Protein AF-A0A0D9NKW2-F1 (afdb_monomer)

Solvent-accessible surface area (backbone atoms only — not comparable to full-atom values): 3533 Å² total; per-residue (Å²): 140,90,85,77,84,89,50,97,84,59,52,73,45,75,63,78,86,62,102,50,91,39,55,46,42,35,36,47,74,86,43,78,47,76,50,74,57,79,53,88,98,48,63,68,69,60,57,71,73,80,109

Nearest PDB structures (foldseek):
  4dvz-assembly1_A  TM=5.826E-01  e=3.873E+00  Helicobacter pylori 26695
  1zx4-assembly1_A  TM=3.821E-01  e=4.122E+00  Punavirus P1
  1zx4-assembly1_B  TM=3.364E-01  e=3.212E+00  Punavirus P1
  9asp-assembly1_B  TM=3.235E-01  e=6.789E+00  Homo sapiens

Sequence (51 aa):
MTYIRKDSRILADQKRPTLTRDILWLTVNGVTIVNFYRQPHYDVSLDALLR

Secondary structure (DSSP, 8-state):
-------TT--EEEE---SSTTEEEEE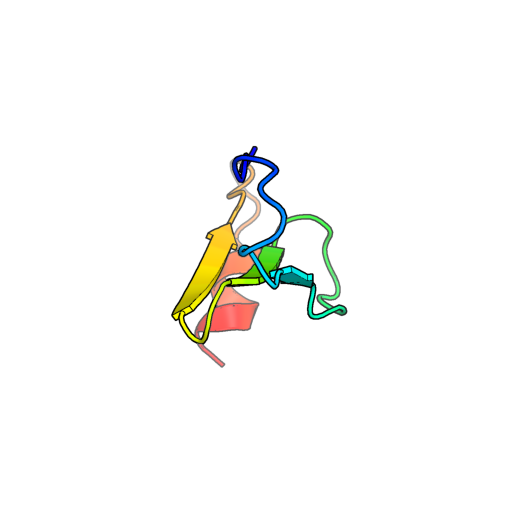ETTEEEEEE--BTTB-HHHHTT--

Organism: NCBI:txid1291518

Structure (mmCIF, N/CA/C/O backbone):
data_AF-A0A0D9NKW2-F1
#
_entry.id   AF-A0A0D9NKW2-F1
#
loop_
_atom_site.group_PDB
_atom_site.id
_atom_site.type_symbol
_atom_site.label_atom_id
_atom_site.label_alt_id
_atom_site.label_comp_id
_atom_site.label_asym_id
_atom_site.label_entity_id
_atom_site.label_seq_id
_atom_site.pdbx_PDB_ins_code
_atom_site.Cartn_x
_atom_site.Cartn_y
_atom_site.Cartn_z
_atom_site.occupancy
_atom_site.B_iso_or_equiv
_atom_site.auth_seq_id
_atom_site.auth_comp_id
_atom_site.auth_asym_id
_atom_site.auth_atom_id
_atom_site.pdbx_PDB_model_num
ATOM 1 N N . MET A 1 1 ? 0.597 10.017 -6.484 1.00 71.00 1 MET A N 1
ATOM 2 C CA . MET A 1 1 ? 0.511 10.761 -5.207 1.00 71.00 1 MET A CA 1
ATOM 3 C C . MET A 1 1 ? -0.678 10.216 -4.423 1.00 71.00 1 MET A C 1
ATOM 5 O O . MET A 1 1 ? -1.753 10.155 -5.005 1.00 71.00 1 MET A O 1
ATOM 9 N N 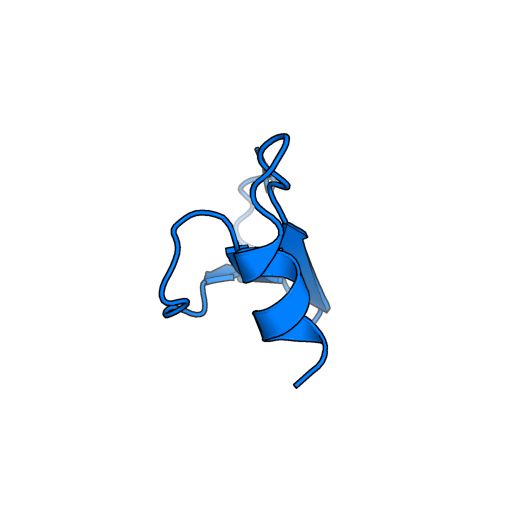. THR A 1 2 ? -0.501 9.776 -3.172 1.00 77.38 2 THR A N 1
ATOM 10 C CA . THR A 1 2 ? -1.604 9.264 -2.326 1.00 77.38 2 THR A CA 1
ATOM 11 C C . THR A 1 2 ? -1.917 10.275 -1.236 1.00 77.38 2 THR A C 1
ATOM 13 O O . THR A 1 2 ? -1.004 10.740 -0.560 1.00 77.38 2 THR A O 1
ATOM 16 N N . TYR A 1 3 ? -3.197 10.579 -1.038 1.00 79.81 3 TYR A N 1
ATOM 17 C CA . TYR A 1 3 ? -3.662 11.438 0.045 1.00 79.81 3 TYR A CA 1
ATOM 18 C C . TYR A 1 3 ? -4.558 10.631 0.974 1.00 79.81 3 TYR A C 1
ATOM 20 O O . TYR A 1 3 ? -5.455 9.924 0.518 1.00 79.81 3 TYR A O 1
ATOM 28 N N . ILE A 1 4 ? -4.325 10.753 2.276 1.00 79.50 4 ILE A N 1
ATOM 29 C CA . ILE A 1 4 ? -5.198 10.201 3.311 1.00 79.50 4 ILE A CA 1
ATOM 30 C C . ILE A 1 4 ? -5.778 11.385 4.075 1.00 79.50 4 ILE A C 1
ATOM 32 O O . ILE A 1 4 ? -5.046 12.300 4.461 1.00 79.50 4 ILE A O 1
ATOM 36 N N . ARG A 1 5 ? -7.100 11.390 4.279 1.00 86.69 5 ARG A N 1
ATOM 37 C CA . ARG A 1 5 ? -7.766 12.414 5.090 1.00 86.69 5 ARG A CA 1
ATOM 38 C C . ARG A 1 5 ? -7.193 12.376 6.505 1.00 86.69 5 ARG A C 1
ATOM 40 O O . ARG A 1 5 ? -7.104 11.311 7.102 1.00 86.69 5 ARG A O 1
ATOM 47 N N . LYS A 1 6 ? -6.839 13.536 7.056 1.00 83.44 6 LYS A N 1
ATOM 48 C CA . LYS A 1 6 ? -6.437 13.634 8.460 1.00 83.44 6 LYS A CA 1
ATOM 49 C C . LYS A 1 6 ? -7.686 13.637 9.342 1.00 83.44 6 LYS A C 1
ATOM 51 O O . LYS A 1 6 ? -8.536 14.512 9.204 1.00 83.44 6 LYS A O 1
ATOM 56 N N . ASP A 1 7 ? -7.777 12.656 10.226 1.00 92.19 7 ASP A N 1
ATOM 57 C CA . ASP A 1 7 ? -8.823 12.506 11.238 1.00 92.19 7 ASP A CA 1
ATOM 58 C C . ASP A 1 7 ? -8.191 11.847 12.472 1.00 92.19 7 ASP A C 1
ATOM 60 O O . ASP A 1 7 ? -7.260 11.054 12.327 1.00 92.19 7 ASP A O 1
ATOM 64 N N . SER A 1 8 ? -8.659 12.165 13.681 1.00 89.44 8 SER A N 1
ATOM 65 C CA . SER A 1 8 ? -8.096 11.597 14.917 1.00 89.44 8 SER A CA 1
ATOM 66 C C . SER A 1 8 ? -8.328 10.090 15.056 1.00 89.44 8 SER A C 1
ATOM 68 O O . SER A 1 8 ? -7.637 9.437 15.832 1.00 89.44 8 SER A O 1
ATOM 70 N N . ARG A 1 9 ? -9.275 9.527 14.297 1.00 93.56 9 ARG A N 1
ATOM 71 C CA . ARG A 1 9 ? -9.583 8.091 14.250 1.00 93.56 9 ARG A CA 1
ATOM 72 C C . ARG A 1 9 ? -8.791 7.343 13.180 1.00 93.56 9 ARG A C 1
ATOM 74 O O . ARG A 1 9 ? -8.952 6.133 13.043 1.00 93.56 9 ARG A O 1
ATOM 81 N N . ILE A 1 10 ? -8.000 8.049 12.373 1.00 91.44 10 ILE A N 1
ATOM 82 C CA . ILE A 1 10 ? -7.192 7.443 11.319 1.00 91.44 10 ILE A CA 1
ATOM 83 C C . ILE A 1 10 ? -5.800 7.165 11.876 1.00 91.44 10 ILE A C 1
ATOM 85 O O . ILE A 1 10 ? -5.008 8.075 12.114 1.00 91.44 10 ILE A O 1
ATOM 89 N N . LEU A 1 11 ? -5.506 5.880 12.051 1.00 92.44 11 LEU A N 1
ATOM 90 C CA . LEU A 1 11 ? -4.178 5.370 12.348 1.00 92.44 11 LEU A CA 1
ATOM 91 C C . LEU A 1 11 ? -3.531 4.970 11.027 1.00 92.44 11 LEU A C 1
ATOM 93 O O . LEU A 1 11 ? -3.943 3.996 10.395 1.00 92.44 11 LEU A O 1
ATOM 97 N N . ALA A 1 12 ? -2.548 5.757 10.602 1.00 90.56 12 ALA A N 1
ATOM 98 C CA . ALA A 1 12 ? -1.770 5.500 9.403 1.00 90.56 12 ALA A CA 1
ATOM 99 C C . ALA A 1 12 ? -0.318 5.226 9.790 1.00 90.56 12 ALA A C 1
ATOM 101 O O . ALA A 1 12 ? 0.325 6.064 10.419 1.00 90.56 12 ALA A O 1
ATOM 102 N N . ASP A 1 13 ? 0.185 4.068 9.386 1.00 90.31 13 ASP A N 1
ATOM 103 C CA . ASP A 1 13 ? 1.593 3.712 9.491 1.00 90.31 13 ASP A CA 1
ATOM 104 C C . ASP A 1 13 ? 2.183 3.569 8.091 1.00 90.31 13 ASP A C 1
ATOM 106 O O 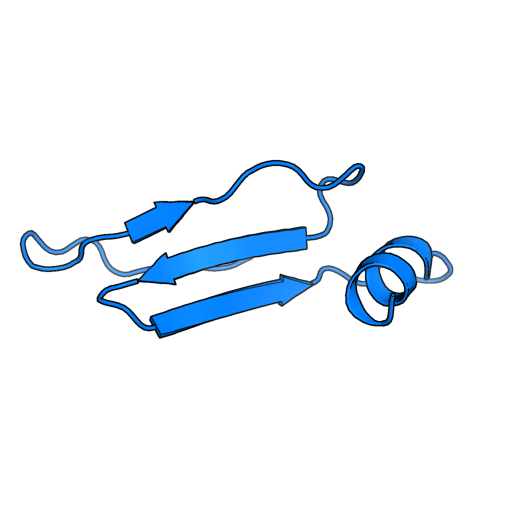. ASP A 1 13 ? 1.600 2.917 7.217 1.00 90.31 13 ASP A O 1
ATOM 110 N N . GLN A 1 14 ? 3.337 4.194 7.871 1.00 87.81 14 GLN A N 1
ATOM 111 C CA . GLN A 1 14 ? 4.096 4.002 6.647 1.00 87.81 14 GLN A CA 1
ATOM 112 C C . GLN A 1 14 ? 5.192 2.981 6.900 1.00 87.81 14 GLN A C 1
ATOM 114 O O . GLN A 1 14 ? 6.186 3.270 7.568 1.00 87.81 14 GLN A O 1
ATOM 119 N N . LYS A 1 15 ? 5.079 1.832 6.237 1.00 83.94 15 LYS A N 1
ATOM 120 C CA . LYS A 1 15 ? 6.189 0.892 6.169 1.00 83.94 15 LYS A CA 1
ATOM 121 C C . LYS A 1 15 ? 7.233 1.444 5.197 1.00 83.94 15 LYS A C 1
ATOM 123 O O . LYS A 1 15 ? 6.967 1.627 4.011 1.00 83.94 15 LYS A O 1
ATOM 128 N N . ARG A 1 16 ? 8.437 1.721 5.695 1.00 70.44 16 ARG A N 1
ATOM 129 C CA . ARG A 1 16 ? 9.668 1.805 4.885 1.00 70.44 16 ARG A CA 1
ATOM 130 C C . ARG A 1 16 ? 10.465 0.521 5.152 1.00 70.44 16 ARG A C 1
ATOM 132 O O . ARG A 1 16 ? 10.445 0.108 6.310 1.00 70.44 16 ARG A O 1
ATOM 139 N N . PRO A 1 17 ? 11.162 -0.107 4.178 1.00 59.66 17 PRO A N 1
ATOM 140 C CA . PRO A 1 17 ? 11.876 0.544 3.072 1.00 59.66 17 PRO A CA 1
ATOM 141 C C . PRO A 1 17 ? 11.828 -0.222 1.728 1.00 59.66 17 PRO A C 1
ATOM 143 O O . PRO A 1 17 ? 12.215 -1.384 1.644 1.00 59.66 17 PRO A O 1
ATOM 146 N N . THR A 1 18 ? 11.465 0.436 0.632 1.00 56.81 18 THR A N 1
ATOM 147 C CA . THR A 1 18 ? 11.772 -0.087 -0.709 1.00 56.81 18 THR A CA 1
ATOM 148 C C . THR A 1 18 ? 13.038 0.582 -1.225 1.00 56.81 18 THR A C 1
ATOM 150 O O . THR A 1 18 ? 13.267 1.764 -0.972 1.00 56.81 18 THR A O 1
ATOM 153 N N . LEU A 1 19 ? 13.873 -0.180 -1.940 1.00 63.84 19 LEU A N 1
ATOM 154 C CA . LEU A 1 19 ? 15.092 0.300 -2.612 1.00 63.84 19 LEU A CA 1
ATOM 155 C C . LEU A 1 19 ? 14.848 1.551 -3.479 1.00 63.84 19 LEU A C 1
ATOM 157 O O . LEU A 1 19 ? 15.778 2.308 -3.749 1.00 63.84 19 LEU A O 1
ATOM 161 N N . THR A 1 20 ? 13.600 1.780 -3.889 1.00 69.56 20 THR A N 1
ATOM 162 C CA . THR A 1 20 ? 13.174 2.890 -4.735 1.00 69.56 20 THR A CA 1
ATOM 163 C C . THR A 1 20 ? 12.102 3.733 -4.043 1.00 69.56 20 THR A C 1
ATOM 165 O O . THR A 1 20 ? 11.338 3.258 -3.198 1.00 69.56 20 THR A O 1
ATOM 168 N N . ARG A 1 21 ? 12.029 5.013 -4.429 1.00 75.56 21 ARG A N 1
ATOM 169 C CA . ARG A 1 21 ? 10.978 5.95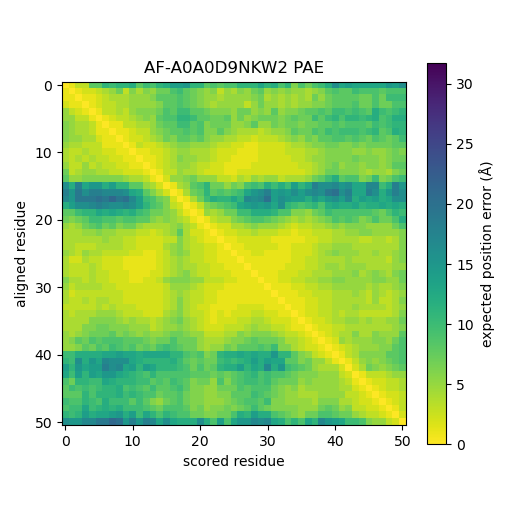4 -3.993 1.00 75.56 21 ARG A CA 1
ATOM 170 C C . ARG A 1 21 ? 9.630 5.712 -4.685 1.00 75.56 21 ARG A C 1
ATOM 172 O O . ARG A 1 21 ? 8.676 6.438 -4.421 1.00 75.56 21 ARG A O 1
ATOM 179 N N . ASP A 1 22 ? 9.566 4.712 -5.554 1.00 80.88 22 ASP A N 1
ATOM 180 C CA . ASP A 1 22 ? 8.425 4.441 -6.424 1.00 80.88 22 ASP A CA 1
ATOM 181 C C . ASP A 1 22 ? 7.319 3.646 -5.736 1.00 80.88 22 ASP A C 1
ATOM 183 O O . ASP A 1 22 ? 6.221 3.529 -6.273 1.00 80.88 22 ASP A O 1
ATOM 187 N N . ILE A 1 23 ? 7.595 3.097 -4.554 1.00 83.25 23 ILE A N 1
ATOM 188 C CA . ILE A 1 23 ? 6.655 2.267 -3.813 1.00 83.25 23 ILE A CA 1
ATOM 189 C C . ILE A 1 23 ? 6.328 2.961 -2.498 1.00 83.25 23 ILE A C 1
ATOM 191 O O . ILE A 1 23 ? 7.205 3.321 -1.712 1.00 83.25 23 ILE A O 1
ATOM 195 N N . LEU A 1 24 ? 5.036 3.134 -2.250 1.00 85.50 24 LEU A N 1
ATOM 196 C CA . LEU A 1 24 ? 4.509 3.646 -0.998 1.00 85.50 24 LEU A CA 1
ATOM 197 C C . LEU A 1 24 ? 3.608 2.588 -0.374 1.00 85.50 24 LEU A C 1
ATOM 199 O O . LEU A 1 24 ? 2.518 2.318 -0.876 1.00 85.50 24 LEU A O 1
ATOM 203 N N . TRP A 1 25 ? 4.061 2.023 0.742 1.00 88.81 25 TRP A N 1
ATOM 204 C CA . TR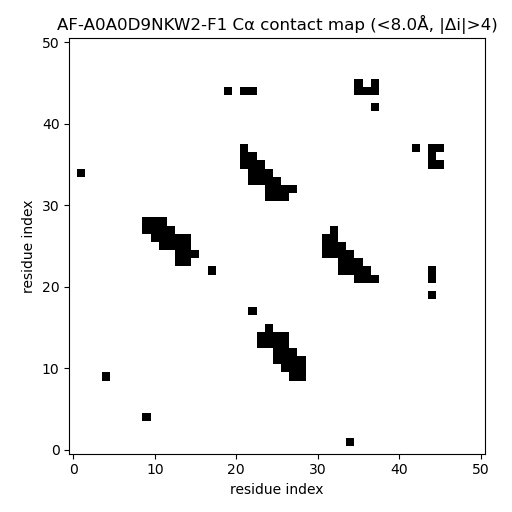P A 1 25 ? 3.324 1.028 1.508 1.00 88.81 25 TRP A CA 1
ATOM 205 C C . TRP A 1 25 ? 2.756 1.657 2.777 1.00 88.81 25 TRP A C 1
ATOM 207 O O . TRP A 1 25 ? 3.497 2.145 3.633 1.00 88.81 25 TRP A O 1
ATOM 217 N N . LEU A 1 26 ? 1.433 1.643 2.903 1.00 89.69 26 LEU A N 1
ATOM 218 C CA . LEU A 1 26 ? 0.709 2.235 4.021 1.00 89.69 26 LEU A CA 1
ATOM 219 C C . LEU A 1 26 ? -0.210 1.200 4.653 1.00 89.69 26 LEU A C 1
ATOM 221 O O . LEU A 1 26 ? -0.877 0.443 3.954 1.00 89.69 26 LEU A O 1
ATOM 225 N N . THR A 1 27 ? -0.282 1.203 5.977 1.00 93.00 27 THR A N 1
ATOM 226 C CA . THR A 1 27 ? -1.363 0.548 6.713 1.00 93.00 27 THR A CA 1
ATOM 227 C C . THR A 1 27 ? -2.253 1.636 7.286 1.00 93.00 27 THR A C 1
ATOM 229 O O . THR A 1 27 ? -1.777 2.466 8.050 1.00 93.00 27 THR A O 1
ATOM 232 N N . VAL A 1 28 ? -3.530 1.651 6.917 1.00 92.88 28 VAL A N 1
ATOM 233 C CA . VAL A 1 28 ? -4.515 2.637 7.370 1.00 92.88 28 VAL A CA 1
ATOM 234 C C . VAL A 1 28 ? -5.670 1.896 8.019 1.00 92.88 28 VAL A C 1
ATOM 236 O O . VAL A 1 28 ? -6.390 1.173 7.337 1.00 92.88 28 VAL A O 1
ATOM 239 N N . ASN A 1 29 ? -5.850 2.048 9.331 1.00 94.00 29 ASN A N 1
ATOM 240 C CA . ASN A 1 29 ? -6.912 1.372 10.092 1.00 94.00 29 ASN A CA 1
ATOM 241 C C . ASN A 1 29 ? -6.988 -0.147 9.821 1.00 94.00 29 ASN A C 1
ATOM 243 O O . ASN A 1 29 ? -8.067 -0.712 9.662 1.00 94.00 29 ASN A O 1
ATOM 247 N N . GLY A 1 30 ? -5.829 -0.805 9.723 1.00 92.00 30 GLY A N 1
ATOM 248 C CA . GLY A 1 30 ? -5.720 -2.239 9.428 1.00 92.00 30 GLY A CA 1
ATOM 249 C C . GLY A 1 30 ? -5.799 -2.607 7.941 1.00 92.00 30 GLY A C 1
ATOM 250 O O . GLY A 1 30 ? -5.493 -3.742 7.586 1.00 92.00 30 GLY A O 1
ATOM 251 N N . VAL A 1 31 ? -6.131 -1.665 7.053 1.00 92.69 31 VAL A N 1
ATOM 252 C CA . VAL A 1 31 ? -6.118 -1.872 5.599 1.00 92.69 31 VAL A CA 1
ATOM 253 C C . VAL A 1 31 ? -4.732 -1.571 5.047 1.00 92.69 31 VAL A C 1
ATOM 255 O O . VAL A 1 31 ? -4.195 -0.486 5.252 1.00 92.69 31 VAL A O 1
ATOM 258 N N . THR A 1 32 ? -4.161 -2.518 4.308 1.00 91.38 32 THR A N 1
ATOM 259 C CA . THR A 1 32 ? -2.912 -2.293 3.578 1.00 91.38 32 THR A CA 1
ATOM 260 C C . THR A 1 32 ? -3.202 -1.670 2.215 1.00 91.38 32 THR A C 1
ATOM 262 O O . THR A 1 32 ? -3.960 -2.220 1.422 1.00 91.38 32 THR A O 1
ATOM 265 N N . ILE A 1 33 ? -2.572 -0.531 1.939 1.00 89.19 33 ILE A N 1
ATOM 266 C CA . ILE A 1 33 ? -2.610 0.174 0.659 1.00 89.19 33 ILE A CA 1
ATOM 267 C C . ILE A 1 33 ? -1.186 0.216 0.122 1.00 89.19 33 ILE A C 1
ATOM 269 O O . ILE A 1 33 ? -0.272 0.659 0.820 1.00 89.19 33 ILE A O 1
ATOM 273 N N . VAL A 1 34 ? -1.004 -0.195 -1.130 1.00 86.94 34 VAL A N 1
ATOM 274 C CA . VAL A 1 34 ? 0.291 -0.106 -1.801 1.00 86.94 34 VAL A CA 1
ATOM 275 C C . VAL A 1 34 ? 0.128 0.708 -3.077 1.00 86.94 34 VAL A C 1
ATOM 277 O O . VAL A 1 34 ? -0.645 0.349 -3.961 1.00 86.94 34 VAL A O 1
ATOM 280 N N . ASN A 1 35 ? 0.811 1.849 -3.137 1.00 86.62 35 ASN A N 1
ATOM 281 C CA . ASN A 1 35 ? 0.815 2.723 -4.300 1.00 86.62 35 ASN A CA 1
ATOM 282 C C . ASN A 1 35 ? 2.149 2.592 -5.041 1.00 86.62 35 ASN A C 1
ATOM 284 O O . ASN A 1 35 ? 3.208 2.699 -4.423 1.00 86.62 35 ASN A O 1
ATOM 288 N N . PHE A 1 36 ? 2.065 2.406 -6.356 1.00 82.75 36 PHE A N 1
ATOM 289 C CA . PHE A 1 36 ? 3.202 2.251 -7.251 1.00 82.75 36 PHE A CA 1
ATOM 290 C C . PHE A 1 36 ? 3.238 3.390 -8.248 1.00 82.75 36 PHE A C 1
ATOM 292 O O . PHE A 1 36 ? 2.287 3.621 -8.997 1.00 82.75 36 PHE A O 1
ATOM 299 N N . TYR A 1 37 ? 4.372 4.067 -8.298 1.00 80.56 37 TYR A N 1
ATOM 300 C CA . TYR A 1 37 ? 4.723 4.890 -9.430 1.00 80.56 37 TYR A CA 1
ATOM 301 C C . TYR A 1 37 ? 5.486 4.034 -10.441 1.00 80.56 37 TYR A C 1
ATOM 303 O O . TYR A 1 37 ? 6.614 3.621 -10.193 1.00 80.56 37 TYR A O 1
ATOM 311 N N . ARG A 1 38 ? 4.869 3.754 -11.592 1.00 77.81 38 ARG A N 1
ATOM 312 C CA . ARG A 1 38 ? 5.577 3.152 -12.725 1.00 77.81 38 ARG A CA 1
ATOM 313 C C . ARG A 1 38 ? 6.149 4.275 -13.577 1.00 77.81 38 ARG A C 1
ATOM 315 O O . ARG A 1 38 ? 5.416 4.916 -14.331 1.00 77.81 38 ARG A O 1
ATOM 322 N N . GLN A 1 39 ? 7.448 4.517 -13.454 1.00 76.06 39 GLN A N 1
ATOM 323 C CA . GLN A 1 39 ? 8.137 5.406 -14.378 1.00 76.06 39 GLN A CA 1
ATOM 324 C C . GLN A 1 39 ? 8.160 4.759 -15.779 1.00 76.06 39 GLN A C 1
ATOM 326 O O . GLN A 1 39 ? 8.439 3.562 -15.894 1.00 76.06 39 GLN A O 1
ATOM 331 N N . PRO A 1 40 ? 7.876 5.510 -16.861 1.00 82.06 40 PRO A N 1
ATOM 332 C CA . PRO A 1 40 ? 8.022 4.991 -18.216 1.00 82.06 40 PRO A CA 1
ATOM 333 C C . PRO A 1 40 ? 9.430 4.425 -18.436 1.00 82.06 40 PRO A C 1
ATOM 335 O O . PRO A 1 40 ? 10.415 5.086 -18.108 1.00 82.06 40 PRO A O 1
ATOM 338 N N . HIS A 1 41 ? 9.517 3.218 -19.001 1.00 77.62 41 HIS A N 1
ATOM 339 C CA . HIS A 1 41 ? 10.774 2.512 -19.299 1.00 77.62 41 HIS A CA 1
ATOM 340 C C . HIS A 1 41 ? 11.601 2.060 -18.077 1.00 77.62 41 HIS A C 1
ATOM 342 O O . HIS A 1 41 ? 12.767 1.704 -18.237 1.00 77.62 41 HIS A O 1
ATOM 348 N N . TYR A 1 42 ? 11.020 2.043 -16.872 1.00 72.12 42 TYR A N 1
ATOM 349 C CA . TYR A 1 42 ? 11.689 1.582 -15.652 1.00 72.12 42 TYR A CA 1
ATOM 350 C C . TYR A 1 42 ? 10.756 0.667 -14.836 1.00 72.12 42 TYR A C 1
ATOM 352 O O . TYR A 1 42 ? 9.943 1.135 -14.041 1.00 72.12 42 TYR A O 1
ATOM 360 N N . ASP A 1 43 ? 10.859 -0.651 -15.049 1.00 72.25 43 ASP A N 1
ATOM 361 C CA . ASP A 1 43 ? 9.956 -1.661 -14.455 1.00 72.25 43 ASP A CA 1
ATOM 362 C C . ASP A 1 43 ? 10.451 -2.270 -13.128 1.00 72.25 43 ASP A C 1
ATOM 364 O O . ASP A 1 43 ? 9.765 -3.088 -12.517 1.00 72.25 43 ASP A O 1
ATOM 368 N N . VAL A 1 44 ? 11.597 -1.815 -12.612 1.00 72.81 44 VAL A N 1
ATOM 369 C CA . VAL A 1 44 ? 12.262 -2.383 -11.417 1.00 72.81 44 VAL A CA 1
ATOM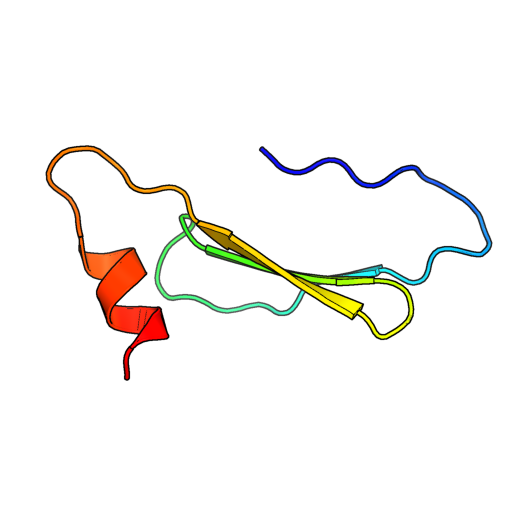 370 C C . VAL A 1 44 ? 11.351 -2.399 -10.179 1.00 72.81 44 VAL A C 1
ATOM 372 O O . VAL A 1 44 ? 11.421 -3.293 -9.337 1.00 72.81 44 VAL A O 1
ATOM 375 N N . SER A 1 45 ? 10.464 -1.411 -10.069 1.00 70.94 45 SER A N 1
ATOM 376 C CA . SER A 1 45 ? 9.548 -1.255 -8.935 1.00 70.94 45 SER A CA 1
ATOM 377 C C . SER A 1 45 ? 8.370 -2.239 -8.973 1.00 70.94 45 SER A C 1
ATOM 379 O O . SER A 1 45 ? 7.808 -2.548 -7.925 1.00 70.94 45 SER A O 1
ATOM 381 N N . LEU A 1 46 ? 8.006 -2.764 -10.151 1.00 73.62 46 LEU A N 1
ATOM 382 C CA . LEU A 1 46 ? 7.018 -3.840 -10.279 1.00 7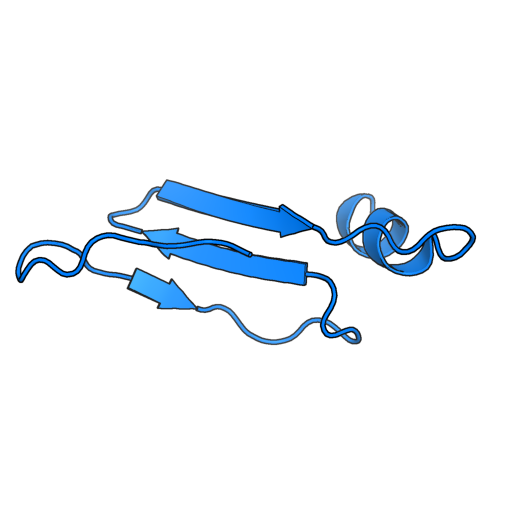3.62 46 LEU A CA 1
ATOM 383 C C . LEU A 1 46 ? 7.630 -5.195 -9.907 1.00 73.62 46 LEU A C 1
ATOM 385 O O . LEU A 1 46 ? 6.984 -5.994 -9.235 1.00 73.62 46 LEU A O 1
ATOM 389 N N . ASP A 1 47 ? 8.883 -5.433 -10.288 1.00 75.50 47 ASP A N 1
ATOM 390 C CA . ASP A 1 47 ? 9.581 -6.680 -9.961 1.00 75.50 47 ASP A CA 1
ATOM 391 C C . ASP A 1 47 ? 9.721 -6.883 -8.445 1.00 75.50 47 ASP A C 1
ATOM 393 O O . ASP A 1 47 ? 9.664 -8.010 -7.960 1.00 75.50 47 ASP A O 1
ATOM 397 N N . ALA A 1 48 ? 9.831 -5.795 -7.675 1.00 73.25 48 ALA A N 1
ATOM 398 C CA . ALA A 1 48 ? 9.886 -5.833 -6.212 1.00 73.25 48 ALA A CA 1
ATOM 399 C C . ALA A 1 48 ? 8.584 -6.315 -5.532 1.00 73.25 48 ALA A C 1
ATOM 401 O O . ALA A 1 48 ? 8.620 -6.675 -4.360 1.00 73.25 48 ALA A O 1
ATOM 402 N N . LEU A 1 49 ? 7.441 -6.296 -6.229 1.00 70.00 49 LEU A N 1
ATOM 403 C CA . LEU A 1 49 ? 6.153 -6.808 -5.732 1.00 70.00 49 LEU A CA 1
ATOM 404 C C . LEU A 1 49 ? 5.952 -8.298 -5.987 1.00 70.00 49 LEU A C 1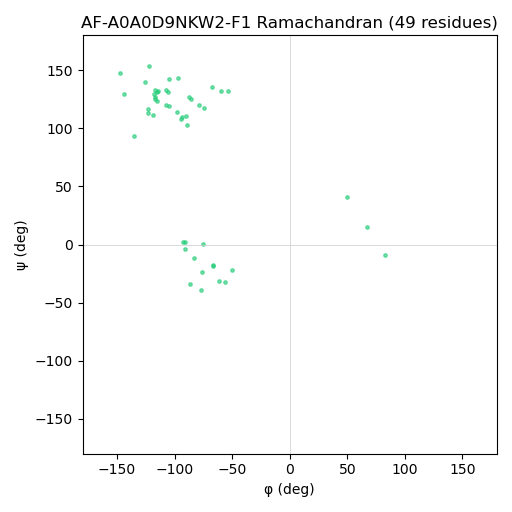
ATOM 406 O O . LEU A 1 49 ? 5.212 -8.953 -5.260 1.00 70.00 49 LEU A O 1
ATOM 410 N N . LEU A 1 50 ? 6.489 -8.777 -7.109 1.00 72.12 50 LEU A N 1
ATOM 411 C CA . LEU A 1 50 ? 6.209 -10.104 -7.656 1.0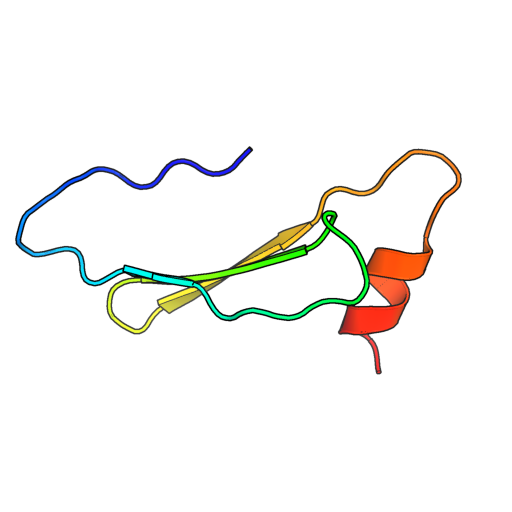0 72.12 50 LEU A CA 1
ATOM 412 C C . LEU A 1 50 ? 7.192 -11.168 -7.144 1.00 72.12 50 LEU A C 1
ATOM 414 O O . LEU A 1 50 ? 7.119 -12.320 -7.570 1.00 72.12 50 LEU A O 1
ATOM 418 N N . ARG A 1 51 ? 8.108 -10.775 -6.258 1.00 60.53 51 ARG A N 1
ATOM 419 C CA . ARG A 1 51 ? 9.156 -11.600 -5.656 1.00 60.53 51 ARG A CA 1
ATOM 420 C C . ARG A 1 51 ? 8.916 -11.778 -4.167 1.00 60.53 51 ARG A C 1
ATOM 422 O O . ARG A 1 51 ? 9.168 -12.905 -3.694 1.00 60.53 51 ARG A O 1
#

Radius of gyration: 12.52 Å; Cα contacts (8 Å, |Δi|>4): 53; chains: 1; bounding box: 25×25×34 Å

Mean predicted aligned error: 6.02 Å

Foldseek 3Di:
DDDDDDDPPWDKDWDDDDPDPQWTWIQIPNDIDIGGDDDPPDCVRVVVVVD

pLDDT: mean 80.83, std 9.74, range [56.81, 94.0]